Protein AF-Q6NC30-F1 (afdb_monomer_lite)

Organism: Rhodopseudomonas palustris (strain ATCC BAA-98 / CGA009) (NCBI:txid258594)

Structure (mmCIF, N/CA/C/O backbone):
data_AF-Q6NC30-F1
#
_entry.id   AF-Q6NC30-F1
#
loop_
_atom_site.group_PDB
_atom_site.id
_atom_site.type_symbol
_atom_site.label_atom_id
_atom_site.label_alt_id
_atom_site.label_comp_id
_atom_site.label_asym_id
_atom_site.label_entity_id
_atom_site.label_seq_id
_atom_site.pdbx_PDB_ins_code
_atom_site.Cartn_x
_atom_site.Cartn_y
_atom_site.Cartn_z
_atom_site.occupancy
_atom_site.B_iso_or_equiv
_atom_site.auth_seq_id
_atom_site.auth_comp_id
_atom_site.auth_asym_id
_atom_site.auth_atom_id
_atom_site.pdbx_PDB_model_num
ATOM 1 N N . MET A 1 1 ? 21.659 33.887 -9.016 1.00 49.38 1 MET A N 1
ATOM 2 C CA . MET A 1 1 ? 20.310 34.157 -9.554 1.00 49.38 1 MET A CA 1
ATOM 3 C C . MET A 1 1 ? 20.113 33.184 -10.702 1.00 49.38 1 MET A C 1
ATOM 5 O O . MET A 1 1 ? 20.449 33.504 -11.831 1.00 49.38 1 MET A O 1
ATOM 9 N N . THR A 1 2 ? 19.742 31.944 -10.380 1.00 47.31 2 THR A N 1
ATOM 10 C CA . THR A 1 2 ? 19.694 30.848 -11.358 1.00 47.31 2 THR A CA 1
ATOM 11 C C . THR A 1 2 ? 18.244 30.445 -11.554 1.00 47.31 2 THR A C 1
ATOM 13 O O . THR A 1 2 ? 17.513 30.216 -10.594 1.00 47.31 2 THR A O 1
ATOM 16 N N . MET A 1 3 ? 17.856 30.484 -12.821 1.00 44.78 3 MET A N 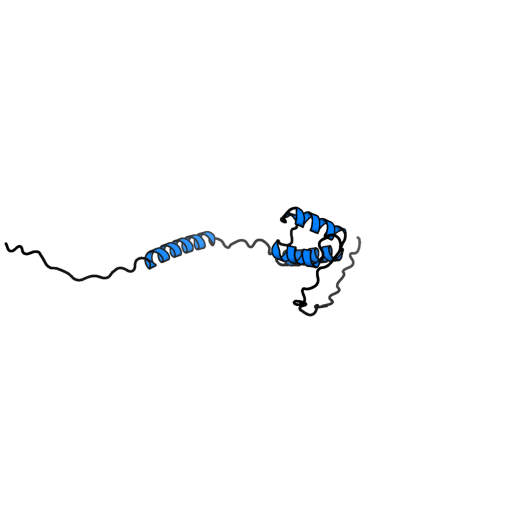1
ATOM 17 C CA . MET A 1 3 ? 16.515 30.396 -13.375 1.00 44.78 3 MET A CA 1
ATOM 18 C C . MET A 1 3 ? 15.999 28.953 -13.293 1.00 44.78 3 MET A C 1
ATOM 20 O O . MET A 1 3 ? 16.692 28.022 -13.696 1.00 44.78 3 MET A O 1
ATOM 24 N N . ILE A 1 4 ? 14.791 28.780 -12.761 1.00 47.62 4 ILE A N 1
ATOM 25 C CA . ILE A 1 4 ? 14.065 27.506 -12.694 1.00 47.62 4 ILE A CA 1
ATOM 26 C C . ILE A 1 4 ? 13.260 27.360 -13.992 1.00 47.62 4 ILE A C 1
ATOM 28 O O . ILE A 1 4 ? 12.481 28.268 -14.293 1.00 47.62 4 ILE A O 1
ATOM 32 N N . PRO A 1 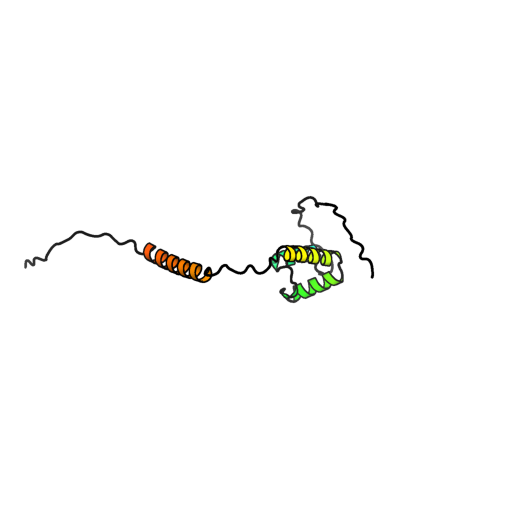5 ? 13.366 26.258 -14.754 1.00 55.66 5 PRO A N 1
ATOM 33 C CA . PRO A 1 5 ? 12.376 25.967 -15.775 1.00 55.66 5 PRO A CA 1
ATOM 34 C C . PRO A 1 5 ? 11.131 25.338 -15.135 1.00 55.66 5 PRO A C 1
ATOM 36 O O . PRO A 1 5 ? 11.177 24.269 -14.527 1.00 55.66 5 PRO A O 1
ATOM 39 N N . VAL A 1 6 ? 10.011 26.041 -15.286 1.00 49.97 6 VAL A N 1
ATOM 40 C CA . VAL A 1 6 ? 8.652 25.556 -15.034 1.00 49.97 6 VAL A CA 1
ATOM 41 C C . VAL A 1 6 ? 8.303 24.557 -16.135 1.00 49.97 6 VAL A C 1
ATOM 43 O O . VAL A 1 6 ? 8.233 24.937 -17.301 1.00 49.97 6 VAL A O 1
ATOM 46 N N . ILE A 1 7 ? 8.060 23.295 -15.777 1.00 45.94 7 ILE A N 1
ATOM 47 C CA . ILE A 1 7 ? 7.438 22.326 -16.683 1.00 45.94 7 ILE A CA 1
ATOM 48 C C . ILE A 1 7 ? 5.966 22.216 -16.288 1.00 45.94 7 ILE A C 1
ATOM 50 O O . ILE A 1 7 ? 5.598 21.510 -15.354 1.00 45.94 7 ILE A O 1
ATOM 54 N N . VAL A 1 8 ? 5.133 22.964 -17.012 1.00 45.78 8 VAL A N 1
ATOM 55 C CA . VAL A 1 8 ? 3.710 22.678 -17.201 1.00 45.78 8 VAL A CA 1
ATOM 56 C C . VAL A 1 8 ? 3.609 21.808 -18.451 1.00 45.78 8 VAL A C 1
ATOM 58 O O . VAL A 1 8 ? 3.958 22.241 -19.546 1.00 45.78 8 VAL A O 1
ATOM 61 N N . SER A 1 9 ? 3.140 20.576 -18.297 1.00 46.44 9 SER A N 1
ATOM 62 C CA . SER A 1 9 ? 2.549 19.794 -19.385 1.00 46.44 9 SER A CA 1
ATOM 63 C C . SER A 1 9 ? 1.472 18.907 -18.789 1.00 46.44 9 SER A C 1
ATOM 65 O O . SER A 1 9 ? 1.687 17.783 -18.352 1.00 46.44 9 SER A O 1
ATOM 67 N N . THR A 1 10 ? 0.297 19.515 -18.710 1.00 54.19 10 THR A N 1
ATOM 68 C CA . THR A 1 10 ? -0.991 18.846 -18.686 1.00 54.19 10 THR A CA 1
ATOM 69 C C . THR A 1 10 ? -1.178 18.113 -20.009 1.00 54.19 10 THR A C 1
ATOM 71 O O . THR A 1 10 ? -1.521 18.749 -20.999 1.00 54.19 10 THR A O 1
ATOM 74 N N . GLU A 1 11 ? -1.026 16.795 -20.024 1.00 47.47 11 GLU A N 1
ATOM 75 C CA . GLU A 1 11 ? -1.744 15.965 -20.989 1.00 47.47 11 GLU A CA 1
ATOM 76 C C . GLU A 1 11 ? -2.421 14.818 -20.245 1.00 47.47 11 GLU A C 1
ATOM 78 O O . GLU A 1 11 ? -1.803 13.893 -19.721 1.00 47.47 11 GLU A O 1
ATOM 83 N N . ASN A 1 12 ? -3.742 14.966 -20.152 1.00 52.31 12 ASN A N 1
ATOM 84 C CA . ASN A 1 12 ? -4.694 13.957 -19.729 1.00 52.31 12 ASN A CA 1
ATOM 85 C C . ASN A 1 12 ? -4.642 12.782 -20.713 1.00 52.31 12 ASN A C 1
ATOM 87 O O . ASN A 1 12 ? -5.394 12.738 -21.682 1.00 52.31 12 ASN A O 1
ATOM 91 N N . GLY A 1 13 ? -3.769 11.819 -20.445 1.00 38.81 13 GLY A N 1
ATOM 92 C CA . GLY A 1 13 ? -3.866 10.468 -20.980 1.00 38.81 13 GLY A CA 1
ATOM 93 C C . GLY A 1 13 ? -4.513 9.573 -19.936 1.00 38.81 13 GLY A C 1
ATOM 94 O O . GLY A 1 13 ? -3.818 8.842 -19.243 1.00 38.81 13 GLY A O 1
ATOM 95 N N . PHE A 1 14 ? -5.832 9.678 -19.776 1.00 40.25 14 PHE A N 1
ATOM 96 C CA . PHE A 1 14 ? -6.620 8.742 -18.976 1.00 40.25 14 PHE A CA 1
ATOM 97 C C . PHE A 1 14 ? -6.487 7.343 -19.611 1.00 40.25 14 PHE A C 1
ATOM 99 O O . PHE A 1 14 ? -6.956 7.166 -20.740 1.00 40.25 14 PHE A O 1
ATOM 106 N N . PRO A 1 15 ? -5.835 6.353 -18.969 1.00 56.19 15 PRO A N 1
ATOM 107 C CA . PRO A 1 15 ? -5.804 5.004 -19.513 1.00 56.19 15 PRO A CA 1
ATOM 108 C C . PRO A 1 15 ? -7.225 4.418 -19.459 1.00 56.19 15 PRO A C 1
ATOM 110 O O . PRO A 1 15 ? -7.918 4.580 -18.447 1.00 56.19 15 PRO A O 1
ATOM 113 N N . PRO A 1 16 ? -7.706 3.756 -20.527 1.00 41.78 16 PRO A N 1
ATOM 114 C CA . PRO A 1 16 ? -9.002 3.109 -20.490 1.00 41.78 16 PRO A CA 1
ATOM 115 C C . PRO A 1 16 ? -8.999 2.003 -19.435 1.00 41.78 16 PRO A C 1
ATOM 117 O O . PRO A 1 16 ? -8.049 1.240 -19.272 1.00 41.78 16 PRO A O 1
ATOM 120 N N . ALA A 1 17 ? -10.107 1.969 -18.710 1.00 44.00 17 ALA A N 1
ATOM 121 C CA . ALA A 1 17 ? -10.411 1.034 -17.656 1.00 44.00 17 ALA A CA 1
ATOM 122 C C . ALA A 1 17 ? -10.122 -0.433 -18.032 1.00 44.00 17 ALA A C 1
ATOM 124 O O . ALA A 1 17 ? -10.526 -0.903 -19.091 1.00 44.00 17 ALA A O 1
ATOM 125 N N . ARG A 1 18 ? -9.594 -1.157 -17.035 1.00 49.28 18 ARG A N 1
ATOM 126 C CA . ARG A 1 18 ? -9.880 -2.569 -16.736 1.00 49.28 18 ARG A CA 1
ATOM 127 C C . ARG A 1 18 ? -9.379 -3.606 -17.741 1.00 49.28 18 ARG A C 1
ATOM 129 O O . ARG A 1 18 ? -10.131 -4.076 -18.583 1.00 49.28 18 ARG A O 1
ATOM 136 N N . ASN A 1 19 ? -8.198 -4.140 -17.441 1.00 43.09 19 ASN A N 1
ATOM 137 C CA . ASN A 1 19 ? -7.940 -5.568 -17.613 1.00 43.09 19 ASN A CA 1
ATOM 138 C C . ASN A 1 19 ? -8.024 -6.274 -16.246 1.00 43.09 19 ASN A C 1
ATOM 140 O O . ASN A 1 19 ? -7.060 -6.831 -15.737 1.00 43.09 19 ASN A O 1
ATOM 144 N N . CYS A 1 20 ? -9.218 -6.263 -15.644 1.00 45.66 20 CYS A N 1
ATOM 145 C CA . CYS A 1 20 ? -9.640 -7.459 -14.920 1.00 45.66 20 CYS A CA 1
ATOM 146 C C . CYS A 1 20 ? -9.972 -8.483 -16.004 1.00 45.66 20 CYS A C 1
ATOM 148 O O . CYS A 1 20 ? -10.735 -8.129 -16.898 1.00 45.66 20 CYS A O 1
ATOM 150 N N . PHE A 1 21 ? -9.481 -9.719 -15.876 1.00 54.69 21 PHE A N 1
ATOM 151 C CA . PHE A 1 21 ? -9.886 -10.904 -16.655 1.00 54.69 21 PHE A CA 1
ATOM 152 C C . PHE A 1 21 ? -8.912 -11.381 -17.758 1.00 54.69 21 PHE A C 1
ATOM 154 O O . PHE A 1 21 ? -9.218 -11.331 -18.941 1.00 54.69 21 PHE A O 1
ATOM 161 N N . MET A 1 22 ? -7.764 -11.942 -17.359 1.00 43.72 22 MET A N 1
ATOM 162 C CA . MET A 1 22 ? -7.400 -13.333 -17.694 1.00 43.72 22 MET A CA 1
ATOM 163 C C . MET A 1 22 ? -6.159 -13.759 -16.904 1.00 43.72 22 MET A C 1
ATOM 165 O O . MET A 1 22 ? -5.053 -13.272 -17.111 1.00 43.72 22 MET A O 1
ATOM 169 N N . ARG A 1 23 ? -6.391 -14.685 -15.977 1.00 59.72 23 ARG A N 1
ATOM 170 C CA . ARG A 1 23 ? -5.410 -15.386 -15.159 1.00 59.72 23 ARG A CA 1
ATOM 171 C C . ARG A 1 23 ? -5.309 -16.805 -15.709 1.00 59.72 23 ARG A C 1
ATOM 173 O O . ARG A 1 23 ? -6.209 -17.580 -15.444 1.00 59.72 23 ARG A O 1
ATOM 180 N N . GLU A 1 24 ? -4.263 -17.087 -16.481 1.00 51.50 24 GLU A N 1
ATOM 181 C CA . GLU A 1 24 ? -3.693 -18.406 -16.844 1.00 51.50 24 GLU A CA 1
ATOM 182 C C . GLU A 1 24 ? -2.657 -18.109 -17.940 1.00 51.50 24 GLU A C 1
ATOM 184 O O . GLU A 1 24 ? -2.985 -17.467 -18.928 1.00 51.50 24 GLU A O 1
ATOM 189 N N . VAL A 1 25 ? -1.361 -18.381 -17.796 1.00 44.97 25 VAL A N 1
ATOM 190 C CA . VAL A 1 25 ? -0.725 -19.688 -17.615 1.00 44.97 25 VAL A CA 1
ATOM 191 C C . VAL A 1 25 ? 0.607 -19.477 -16.879 1.00 44.97 25 VAL A C 1
ATOM 193 O O . VAL A 1 25 ? 1.470 -18.737 -17.344 1.00 44.97 25 VAL A O 1
ATOM 196 N N . VAL A 1 26 ? 0.781 -20.132 -15.731 1.00 61.66 26 VAL A N 1
ATOM 197 C CA . VAL A 1 26 ? 2.078 -20.252 -15.045 1.00 61.66 26 VAL A CA 1
ATOM 198 C C . VAL A 1 26 ? 2.874 -21.377 -15.702 1.00 61.66 26 VAL A C 1
ATOM 200 O O . VAL A 1 26 ? 2.389 -22.506 -15.701 1.00 61.66 26 VAL A O 1
ATOM 203 N N . ALA A 1 27 ? 4.075 -21.081 -16.217 1.00 48.72 27 ALA A N 1
ATOM 204 C CA . ALA A 1 27 ? 5.194 -22.017 -16.469 1.00 48.72 27 ALA A CA 1
ATOM 205 C C . ALA A 1 27 ? 6.271 -21.305 -17.323 1.00 48.72 27 ALA A C 1
ATOM 207 O O . ALA A 1 27 ? 5.909 -20.732 -18.340 1.00 48.72 27 ALA A O 1
ATOM 208 N N . LEU A 1 28 ? 7.590 -21.289 -17.092 1.00 45.81 28 LEU A N 1
ATOM 209 C CA . LEU A 1 28 ? 8.552 -21.995 -16.235 1.00 45.81 28 LEU A CA 1
ATOM 210 C C . LEU A 1 28 ? 9.858 -21.163 -16.261 1.00 45.81 28 LEU A C 1
ATOM 212 O O . LEU A 1 28 ? 10.294 -20.785 -17.347 1.00 45.81 28 LEU A O 1
ATOM 216 N N . GLY A 1 29 ? 10.519 -20.947 -15.119 1.00 39.75 29 GLY A N 1
ATOM 217 C CA . GLY A 1 29 ? 11.896 -20.427 -15.072 1.00 39.75 29 GLY A CA 1
ATOM 218 C C . GLY A 1 29 ? 12.173 -19.563 -13.841 1.00 39.75 29 GLY A C 1
ATOM 219 O O . GLY A 1 29 ? 11.716 -18.434 -13.809 1.00 39.75 29 GLY A O 1
ATOM 220 N N . GLU A 1 30 ? 12.885 -20.128 -12.853 1.00 47.91 30 GLU A N 1
ATOM 221 C CA . GLU A 1 30 ? 13.485 -19.493 -11.656 1.00 47.91 30 GLU A CA 1
ATOM 222 C C . GLU A 1 30 ? 12.679 -18.374 -10.975 1.00 47.91 30 GLU A C 1
ATOM 224 O O . GLU A 1 30 ? 12.647 -17.244 -11.442 1.00 47.91 30 GLU A O 1
ATOM 229 N N . HIS A 1 31 ? 12.076 -18.687 -9.820 1.00 54.28 31 HIS A N 1
ATOM 230 C CA . HIS A 1 31 ? 11.149 -17.839 -9.054 1.00 54.28 31 HIS A CA 1
ATOM 231 C C . HIS A 1 31 ? 11.724 -16.467 -8.634 1.00 54.28 31 HIS A C 1
ATOM 233 O O . HIS A 1 31 ? 12.059 -16.227 -7.470 1.00 54.28 31 HIS A O 1
ATOM 239 N N . SER A 1 32 ? 11.824 -15.540 -9.579 1.00 67.25 32 SER A N 1
ATOM 240 C CA . SER A 1 32 ? 11.878 -14.112 -9.317 1.00 67.25 32 SER A CA 1
ATOM 241 C C . SER A 1 32 ? 10.463 -13.576 -9.433 1.00 67.25 32 SER A C 1
ATOM 243 O O . SER A 1 32 ? 9.816 -13.759 -10.459 1.00 67.25 32 SER A O 1
ATOM 245 N N . MET A 1 33 ? 9.989 -12.976 -8.342 1.00 82.44 33 MET A N 1
ATOM 246 C CA . MET A 1 33 ? 8.713 -12.269 -8.276 1.00 82.44 33 MET A CA 1
ATOM 247 C C . MET A 1 33 ? 8.570 -11.344 -9.483 1.00 82.44 33 MET A C 1
ATOM 249 O O . MET A 1 33 ? 9.508 -10.618 -9.812 1.00 82.44 33 MET A O 1
ATOM 253 N N . ASP A 1 34 ? 7.409 -11.356 -10.127 1.00 88.12 34 ASP A N 1
ATOM 254 C CA . ASP A 1 34 ? 7.109 -10.456 -11.238 1.00 88.12 34 ASP A CA 1
ATOM 255 C C . ASP A 1 34 ? 6.361 -9.189 -10.776 1.00 88.12 34 ASP A C 1
ATOM 257 O O . ASP A 1 34 ? 6.002 -9.027 -9.609 1.00 88.12 34 ASP A O 1
ATOM 261 N N . VAL A 1 35 ? 6.158 -8.239 -11.695 1.00 90.00 35 VAL A N 1
ATOM 262 C CA . VAL A 1 35 ? 5.529 -6.942 -11.382 1.00 90.00 35 VAL A CA 1
ATOM 263 C C . VAL A 1 35 ? 4.055 -7.089 -10.979 1.00 90.00 35 VAL A C 1
ATOM 265 O O . VAL A 1 35 ? 3.597 -6.325 -10.133 1.00 90.00 35 VAL A O 1
ATOM 268 N N . ALA A 1 36 ? 3.321 -8.054 -11.538 1.00 91.00 36 ALA A N 1
ATOM 269 C CA . ALA A 1 36 ? 1.923 -8.293 -11.181 1.00 91.00 36 ALA A CA 1
ATOM 270 C C . ALA A 1 36 ? 1.811 -8.994 -9.820 1.00 91.00 36 ALA A C 1
ATOM 272 O O . ALA A 1 36 ? 0.917 -8.693 -9.031 1.00 91.00 36 ALA A O 1
ATOM 273 N N . GLU A 1 37 ? 2.746 -9.889 -9.502 1.00 91.81 37 GLU A N 1
ATOM 274 C CA . GLU A 1 37 ? 2.838 -10.479 -8.165 1.00 91.81 37 GLU A CA 1
ATOM 275 C C . GLU A 1 37 ? 3.201 -9.426 -7.105 1.00 91.81 37 GLU A C 1
ATOM 277 O O . GLU A 1 37 ? 2.629 -9.420 -6.013 1.00 91.81 37 GLU A O 1
ATOM 282 N N . LEU A 1 38 ? 4.085 -8.478 -7.436 1.00 92.75 38 LEU A N 1
ATOM 283 C CA . LEU A 1 38 ? 4.356 -7.321 -6.583 1.00 92.75 38 LEU A CA 1
ATOM 284 C C . LEU A 1 38 ? 3.090 -6.483 -6.339 1.00 92.75 38 LEU A C 1
ATOM 286 O O . LEU A 1 38 ? 2.857 -6.072 -5.205 1.00 92.75 38 LEU A O 1
ATOM 290 N N . GLU A 1 39 ? 2.279 -6.239 -7.370 1.00 93.38 39 GLU A N 1
ATOM 291 C CA . GLU A 1 39 ? 1.005 -5.515 -7.254 1.00 93.38 39 GLU A CA 1
ATOM 292 C C . GLU A 1 39 ? 0.033 -6.221 -6.296 1.00 93.38 39 GLU A C 1
ATOM 294 O O . GLU A 1 39 ? -0.442 -5.598 -5.349 1.00 93.38 39 GLU A O 1
ATOM 299 N N . ASP A 1 40 ? -0.168 -7.536 -6.443 1.00 93.50 40 ASP A N 1
ATOM 300 C CA . ASP A 1 40 ? -1.026 -8.318 -5.534 1.00 93.50 40 ASP A CA 1
ATOM 301 C C . ASP A 1 40 ? -0.519 -8.276 -4.081 1.00 93.50 40 ASP A C 1
ATOM 303 O O . ASP A 1 40 ? -1.310 -8.225 -3.134 1.00 93.50 40 ASP A O 1
ATOM 307 N N . LEU A 1 41 ? 0.801 -8.255 -3.874 1.00 93.12 41 LEU A N 1
ATOM 308 C CA . LEU A 1 41 ? 1.364 -8.079 -2.537 1.00 93.12 41 LEU A CA 1
ATOM 309 C C . LEU A 1 41 ? 1.139 -6.680 -1.975 1.00 93.12 41 LEU A C 1
ATOM 311 O O . LEU A 1 41 ? 0.815 -6.570 -0.792 1.00 93.12 41 LEU A O 1
ATOM 315 N N . ILE A 1 42 ? 1.275 -5.635 -2.792 1.00 92.88 42 ILE A N 1
ATOM 316 C CA . ILE A 1 42 ? 0.978 -4.258 -2.382 1.00 92.88 42 ILE A CA 1
ATOM 317 C C . ILE A 1 42 ? -0.497 -4.132 -1.994 1.00 92.88 42 ILE A C 1
ATOM 319 O O . ILE A 1 42 ? -0.799 -3.574 -0.940 1.00 92.88 42 ILE A O 1
ATOM 323 N N . ASP A 1 43 ? -1.407 -4.710 -2.772 1.00 90.25 43 ASP A N 1
ATOM 324 C CA . ASP A 1 43 ? -2.842 -4.659 -2.489 1.00 90.25 43 ASP A CA 1
ATOM 325 C C . ASP A 1 43 ? -3.216 -5.388 -1.189 1.00 90.25 43 ASP A C 1
ATOM 327 O O . ASP A 1 43 ? -4.124 -4.968 -0.468 1.00 90.25 43 ASP A O 1
ATOM 331 N N . ARG A 1 44 ? -2.513 -6.479 -0.854 1.00 92.25 44 ARG A N 1
ATOM 332 C CA . ARG A 1 44 ? -2.803 -7.295 0.341 1.00 92.25 44 ARG A CA 1
ATOM 333 C C . ARG A 1 44 ? -2.086 -6.838 1.605 1.00 92.25 44 ARG A C 1
ATOM 335 O O . ARG A 1 44 ? -2.646 -6.959 2.693 1.00 92.25 44 ARG A O 1
ATOM 342 N N . LEU A 1 45 ? -0.832 -6.406 1.488 1.00 90.88 45 LEU A N 1
ATOM 343 C CA . LEU A 1 45 ? 0.054 -6.098 2.619 1.00 90.88 45 LEU A CA 1
ATOM 344 C C . LEU A 1 45 ? 0.320 -4.594 2.777 1.00 90.88 45 LEU A C 1
ATOM 346 O O . LEU A 1 45 ? 0.852 -4.171 3.805 1.00 90.88 45 LEU A O 1
ATOM 350 N N . GLY A 1 46 ? -0.069 -3.786 1.793 1.00 91.06 46 GLY A N 1
ATOM 351 C CA . GLY A 1 46 ? 0.173 -2.349 1.743 1.00 91.06 46 GLY A CA 1
ATOM 352 C C . GLY A 1 46 ? 1.491 -1.978 1.062 1.00 91.06 46 GLY A C 1
ATOM 353 O O . GLY A 1 46 ? 2.335 -2.822 0.771 1.00 91.06 46 GLY A O 1
ATOM 354 N N . GLU A 1 47 ? 1.690 -0.678 0.841 1.00 89.25 47 GLU A N 1
ATOM 355 C CA . GLU A 1 47 ? 2.774 -0.144 0.002 1.00 89.25 47 GLU A CA 1
ATOM 356 C C . GLU A 1 47 ? 4.173 -0.077 0.645 1.00 89.25 47 GLU A C 1
ATOM 358 O O . GLU A 1 47 ? 5.108 0.447 0.032 1.00 89.25 47 GLU A O 1
ATOM 363 N N . ASP A 1 48 ? 4.327 -0.571 1.876 1.00 90.12 48 ASP A N 1
ATOM 364 C CA . ASP A 1 48 ? 5.581 -0.551 2.639 1.00 90.12 48 ASP A CA 1
ATOM 365 C C . ASP A 1 48 ? 6.172 -1.968 2.775 1.00 90.12 48 ASP A C 1
ATOM 367 O O . ASP A 1 48 ? 5.772 -2.710 3.681 1.00 90.12 48 ASP A O 1
ATOM 371 N N . PRO A 1 49 ? 7.162 -2.341 1.932 1.00 88.62 49 PRO A N 1
ATOM 372 C CA . PRO A 1 49 ? 7.813 -3.650 1.990 1.00 88.62 49 PRO A CA 1
ATOM 373 C C . PRO A 1 49 ? 8.486 -3.956 3.330 1.00 88.62 49 PRO A C 1
ATOM 375 O O . PRO A 1 49 ? 8.664 -5.121 3.668 1.00 88.62 49 PRO A O 1
ATOM 378 N N . SER A 1 50 ? 8.825 -2.939 4.130 1.00 88.75 50 SER A N 1
ATOM 379 C CA . SER A 1 50 ? 9.453 -3.116 5.450 1.00 88.75 50 SER A CA 1
ATOM 380 C C . SER A 1 50 ? 8.533 -3.822 6.449 1.00 88.75 50 SER A C 1
ATOM 382 O O . SER A 1 50 ? 9.001 -4.348 7.455 1.00 88.75 50 SER A O 1
ATOM 384 N N . ARG A 1 51 ? 7.219 -3.815 6.190 1.00 88.38 51 ARG A N 1
ATOM 385 C CA . ARG A 1 51 ? 6.196 -4.483 7.009 1.00 88.38 51 ARG A CA 1
ATOM 386 C C . ARG A 1 51 ? 5.861 -5.884 6.512 1.00 88.38 51 ARG A C 1
ATOM 388 O O . ARG A 1 51 ? 5.041 -6.566 7.124 1.00 88.38 51 ARG A O 1
ATOM 395 N N . TRP A 1 52 ? 6.425 -6.289 5.379 1.00 91.75 52 TRP A N 1
ATOM 396 C CA . TRP A 1 52 ? 6.129 -7.575 4.773 1.00 91.75 52 TRP A CA 1
ATOM 397 C C . TRP A 1 52 ? 6.952 -8.686 5.438 1.00 91.75 52 TRP A C 1
ATOM 399 O O . TRP A 1 52 ? 8.021 -8.418 5.989 1.00 91.75 52 TRP A O 1
ATOM 409 N N . PRO A 1 53 ? 6.489 -9.947 5.363 1.00 92.50 53 PRO A N 1
ATOM 410 C CA . PRO A 1 53 ? 7.301 -11.104 5.733 1.00 92.50 53 PRO A CA 1
ATOM 411 C C . PRO A 1 53 ? 8.638 -11.122 4.979 1.00 92.50 53 PRO A C 1
ATOM 413 O O . PRO A 1 53 ? 8.674 -10.777 3.794 1.00 92.50 53 PRO A O 1
ATOM 416 N N . ASP A 1 54 ? 9.713 -11.559 5.642 1.00 90.31 54 ASP A N 1
ATOM 417 C CA . ASP A 1 54 ? 11.092 -11.450 5.142 1.00 90.31 54 ASP A CA 1
ATOM 418 C C . ASP A 1 54 ? 11.296 -12.036 3.740 1.00 90.31 54 ASP A C 1
ATOM 420 O O . ASP A 1 54 ? 11.887 -11.373 2.888 1.00 90.31 54 ASP A O 1
ATOM 424 N N . ASP A 1 55 ? 10.744 -13.220 3.457 1.00 87.62 55 ASP A N 1
ATOM 425 C CA . ASP A 1 55 ? 10.855 -13.857 2.137 1.00 87.62 55 ASP A CA 1
ATOM 426 C C . ASP A 1 55 ? 10.294 -12.971 1.014 1.00 87.62 55 ASP A C 1
ATOM 428 O O . ASP A 1 55 ? 10.891 -12.823 -0.054 1.00 87.62 55 ASP A O 1
ATOM 432 N N . ARG A 1 56 ? 9.145 -12.334 1.267 1.00 89.25 56 ARG A N 1
ATOM 433 C CA . ARG A 1 56 ? 8.457 -11.481 0.287 1.00 89.25 56 ARG A CA 1
ATOM 434 C C . ARG A 1 56 ? 9.137 -10.130 0.150 1.00 89.25 56 ARG A C 1
ATOM 436 O O . ARG A 1 56 ? 9.229 -9.606 -0.956 1.00 89.25 56 ARG A O 1
ATOM 443 N N . ARG A 1 57 ? 9.628 -9.585 1.262 1.00 92.62 57 ARG A N 1
ATOM 444 C CA . ARG A 1 57 ? 10.396 -8.341 1.288 1.00 92.62 57 ARG A CA 1
ATOM 445 C C . ARG A 1 57 ? 11.663 -8.466 0.443 1.00 92.62 57 ARG A C 1
ATOM 447 O O . ARG A 1 57 ? 11.875 -7.642 -0.439 1.00 92.62 57 ARG A O 1
ATOM 454 N N . LEU A 1 58 ? 12.446 -9.528 0.642 1.00 92.25 58 LEU A N 1
ATOM 455 C CA . LEU A 1 58 ? 13.676 -9.776 -0.120 1.00 92.25 58 LEU A CA 1
ATOM 456 C C . LEU A 1 58 ? 13.403 -9.966 -1.619 1.00 92.25 58 LEU A C 1
ATOM 458 O O . LEU A 1 58 ? 14.129 -9.424 -2.454 1.00 92.25 58 LEU A O 1
ATOM 462 N N . ALA A 1 59 ? 12.342 -10.695 -1.973 1.00 90.12 59 ALA A N 1
ATOM 463 C CA . ALA A 1 59 ? 11.945 -10.878 -3.368 1.00 90.12 59 ALA A CA 1
ATOM 464 C C . ALA A 1 59 ? 11.529 -9.552 -4.036 1.00 90.12 59 ALA A C 1
ATOM 466 O O . ALA A 1 59 ? 11.965 -9.258 -5.150 1.00 90.12 59 ALA A O 1
ATOM 467 N N . ALA A 1 60 ? 10.751 -8.723 -3.334 1.00 90.50 60 ALA A N 1
ATOM 468 C CA . ALA A 1 60 ? 10.338 -7.408 -3.815 1.00 90.50 60 ALA A CA 1
ATOM 469 C C . ALA A 1 60 ? 11.521 -6.438 -3.948 1.00 90.50 60 ALA A C 1
ATOM 471 O O . ALA A 1 60 ? 11.624 -5.727 -4.944 1.00 90.50 60 ALA A O 1
ATOM 472 N N . GLU A 1 61 ? 12.444 -6.425 -2.983 1.00 92.81 61 GLU A N 1
ATOM 473 C CA . GLU A 1 61 ? 13.663 -5.610 -3.036 1.00 92.81 61 GLU A CA 1
ATOM 474 C C . GLU A 1 61 ? 14.520 -5.961 -4.259 1.00 92.81 61 GLU A C 1
ATOM 476 O O . GLU A 1 61 ? 14.972 -5.055 -4.965 1.00 92.81 61 GLU A O 1
ATOM 481 N N . ARG A 1 62 ? 14.686 -7.256 -4.561 1.00 91.94 62 ARG A N 1
ATOM 482 C CA . ARG A 1 62 ? 15.404 -7.712 -5.760 1.00 91.94 62 ARG A CA 1
ATOM 483 C C . ARG A 1 62 ? 14.716 -7.239 -7.042 1.00 91.94 62 ARG A C 1
ATOM 485 O O . ARG A 1 62 ? 15.356 -6.622 -7.892 1.00 91.94 62 ARG A O 1
ATOM 492 N N . LEU A 1 63 ? 13.399 -7.425 -7.141 1.00 90.88 63 LEU A N 1
ATOM 493 C CA . LEU A 1 63 ? 12.624 -6.966 -8.295 1.00 90.88 63 LEU A CA 1
ATOM 494 C C . LEU A 1 63 ? 12.705 -5.441 -8.481 1.00 90.88 63 LEU A C 1
ATOM 496 O O . LEU A 1 63 ? 12.815 -4.959 -9.607 1.00 90.88 63 LEU A O 1
ATOM 500 N N . LEU A 1 64 ? 12.675 -4.663 -7.398 1.00 91.19 64 LEU A N 1
ATOM 501 C CA . LEU A 1 64 ? 12.770 -3.202 -7.455 1.00 91.19 64 LEU A CA 1
ATOM 502 C C . LEU A 1 64 ? 14.146 -2.717 -7.937 1.00 91.19 64 LEU A C 1
ATOM 504 O O . LEU A 1 64 ? 14.230 -1.658 -8.565 1.00 91.19 64 LEU A O 1
ATOM 508 N N . GLN A 1 65 ? 15.217 -3.469 -7.676 1.00 92.81 65 GLN A N 1
ATOM 509 C CA . GLN A 1 65 ? 16.551 -3.160 -8.202 1.00 92.81 65 GLN A CA 1
ATOM 510 C C . GLN A 1 65 ? 16.635 -3.420 -9.711 1.00 92.81 65 GLN A C 1
ATOM 512 O O . GLN A 1 65 ? 17.194 -2.607 -10.448 1.00 92.81 65 GLN A O 1
ATOM 517 N N . GLU A 1 66 ? 16.035 -4.514 -10.175 1.00 89.00 66 GLU A N 1
ATOM 518 C CA . GLU A 1 66 ? 16.141 -4.982 -11.560 1.00 89.00 66 GLU A CA 1
ATOM 519 C C . GLU A 1 66 ? 15.125 -4.306 -12.499 1.00 89.00 66 GLU A C 1
ATOM 521 O O . GLU A 1 66 ? 15.436 -3.998 -13.650 1.00 89.00 66 GLU A O 1
ATOM 526 N N . SER A 1 67 ? 13.916 -4.011 -12.013 1.00 89.69 67 SER A N 1
ATOM 527 C CA . SER A 1 67 ? 12.792 -3.559 -12.836 1.00 89.69 67 SER A CA 1
ATOM 528 C C . SER A 1 67 ? 12.441 -2.089 -12.610 1.00 89.69 67 SER A C 1
ATOM 530 O O . SER A 1 67 ? 12.052 -1.651 -11.524 1.00 89.69 67 SER A O 1
ATOM 532 N N . ALA A 1 68 ? 12.519 -1.297 -13.683 1.00 90.50 68 ALA A N 1
ATOM 533 C CA . ALA A 1 68 ? 12.014 0.077 -13.685 1.00 90.50 68 ALA A CA 1
ATOM 534 C C . ALA A 1 68 ? 10.480 0.132 -13.566 1.00 90.50 68 ALA A C 1
ATOM 536 O O . ALA A 1 68 ? 9.952 1.044 -12.931 1.00 90.50 68 ALA A O 1
ATOM 537 N N . ALA A 1 69 ? 9.773 -0.860 -14.120 1.00 86.38 69 ALA A N 1
ATOM 538 C CA . ALA A 1 69 ? 8.315 -0.945 -14.043 1.00 86.38 69 ALA A CA 1
ATOM 539 C C . ALA A 1 69 ? 7.836 -1.167 -12.599 1.00 86.38 69 ALA A C 1
ATOM 541 O O . ALA A 1 69 ? 6.926 -0.479 -12.144 1.00 86.38 69 ALA A O 1
ATOM 542 N N . ALA A 1 70 ? 8.513 -2.040 -11.844 1.00 90.75 70 ALA A N 1
ATOM 543 C CA . ALA A 1 70 ? 8.228 -2.260 -10.425 1.00 90.75 70 ALA A CA 1
ATOM 544 C C . ALA A 1 70 ? 8.412 -0.980 -9.590 1.00 90.75 70 ALA A C 1
ATOM 546 O O . ALA A 1 70 ? 7.579 -0.641 -8.748 1.00 90.75 70 ALA A O 1
ATOM 547 N N . ARG A 1 71 ? 9.479 -0.215 -9.860 1.00 93.38 71 ARG A N 1
ATOM 548 C CA . ARG A 1 71 ? 9.716 1.079 -9.199 1.00 93.38 71 ARG A CA 1
ATOM 549 C C . ARG A 1 71 ? 8.644 2.111 -9.540 1.00 93.38 71 ARG A C 1
ATOM 551 O O . ARG A 1 71 ? 8.211 2.843 -8.653 1.00 93.38 71 ARG A O 1
ATOM 558 N N . ALA A 1 72 ? 8.208 2.162 -10.799 1.00 93.31 72 ALA A N 1
ATOM 559 C CA . ALA A 1 72 ? 7.135 3.053 -11.232 1.00 93.31 72 ALA A CA 1
ATOM 560 C C . ALA A 1 72 ? 5.796 2.699 -10.567 1.00 93.31 72 ALA A C 1
ATOM 562 O O . ALA A 1 72 ? 5.077 3.598 -10.133 1.00 93.31 72 ALA A O 1
ATOM 563 N N . LEU A 1 73 ? 5.479 1.409 -10.425 1.00 91.94 73 LEU A N 1
ATOM 564 C CA . LEU A 1 73 ? 4.301 0.944 -9.690 1.00 91.94 73 LEU A CA 1
ATOM 565 C C . LEU A 1 73 ? 4.331 1.435 -8.236 1.00 91.94 73 LEU A C 1
ATOM 567 O O . LEU A 1 73 ? 3.409 2.117 -7.793 1.00 91.94 73 LEU A O 1
ATOM 571 N N . LEU A 1 74 ? 5.425 1.176 -7.514 1.00 91.06 74 LEU A N 1
ATOM 572 C CA . LEU A 1 74 ? 5.545 1.574 -6.111 1.00 91.06 74 LEU A CA 1
ATOM 573 C C . LEU A 1 74 ? 5.477 3.101 -5.929 1.00 91.06 74 LEU A C 1
ATOM 575 O O . LEU A 1 74 ? 4.891 3.591 -4.964 1.00 91.06 74 LEU A O 1
ATOM 579 N N . ALA A 1 75 ? 6.045 3.865 -6.866 1.00 93.19 75 ALA A N 1
ATOM 580 C CA . ALA A 1 75 ? 5.959 5.322 -6.864 1.00 93.19 75 ALA A CA 1
ATOM 581 C C . ALA A 1 75 ? 4.515 5.822 -7.041 1.00 93.19 75 ALA A C 1
ATOM 583 O O . ALA A 1 75 ? 4.109 6.741 -6.331 1.00 93.19 75 ALA A O 1
ATOM 584 N N . GLN A 1 76 ? 3.731 5.205 -7.932 1.00 91.88 76 GLN A N 1
ATOM 585 C CA . GLN A 1 76 ? 2.319 5.550 -8.130 1.00 91.88 76 GLN A CA 1
ATOM 586 C C . GLN A 1 76 ? 1.498 5.297 -6.867 1.00 91.88 76 GLN A C 1
ATOM 588 O O . GLN A 1 76 ? 0.774 6.184 -6.417 1.00 91.88 76 GLN A O 1
ATOM 593 N N . VAL A 1 77 ? 1.658 4.125 -6.249 1.00 92.44 77 VAL A N 1
ATOM 594 C CA . VAL A 1 77 ? 0.923 3.780 -5.024 1.00 92.44 77 VAL A CA 1
ATOM 595 C C . VAL A 1 77 ? 1.273 4.748 -3.888 1.00 92.44 77 VAL A C 1
ATOM 597 O O . VAL A 1 77 ? 0.383 5.264 -3.209 1.00 92.44 77 VAL A O 1
ATOM 600 N N . ARG A 1 78 ? 2.560 5.086 -3.727 1.00 91.00 78 ARG A N 1
ATOM 601 C CA . ARG A 1 78 ? 3.002 6.096 -2.751 1.00 91.00 78 ARG A CA 1
ATOM 602 C C . ARG A 1 78 ? 2.424 7.478 -3.037 1.00 91.00 78 ARG A C 1
ATOM 604 O O . ARG A 1 78 ? 2.003 8.149 -2.102 1.00 91.00 78 ARG A O 1
ATOM 611 N N . ALA A 1 79 ? 2.372 7.893 -4.301 1.00 90.62 79 ALA A N 1
ATOM 612 C CA . ALA A 1 79 ? 1.800 9.180 -4.684 1.00 90.62 79 ALA A CA 1
ATOM 613 C C . ALA A 1 79 ? 0.308 9.267 -4.335 1.00 90.62 79 ALA A C 1
ATOM 615 O O . ALA A 1 79 ? -0.141 10.288 -3.817 1.00 90.62 79 ALA A O 1
ATOM 616 N N . VAL A 1 80 ? -0.449 8.187 -4.552 1.00 89.94 80 VAL A N 1
ATOM 617 C CA . VAL A 1 80 ? -1.861 8.112 -4.151 1.00 89.94 80 VAL A CA 1
ATOM 618 C C . VAL A 1 80 ? -1.999 8.213 -2.634 1.00 89.94 80 VAL A C 1
ATOM 620 O O . VAL A 1 80 ? -2.806 9.003 -2.147 1.00 89.94 80 VAL A O 1
ATOM 623 N N . ARG A 1 81 ? -1.197 7.462 -1.870 1.00 87.00 81 ARG A N 1
ATOM 624 C CA . ARG A 1 81 ? -1.232 7.542 -0.405 1.00 87.00 81 ARG A CA 1
ATOM 625 C C . ARG A 1 81 ? -0.882 8.936 0.103 1.00 87.00 81 ARG A C 1
ATOM 627 O O . ARG A 1 81 ? -1.549 9.418 1.012 1.00 87.00 81 ARG A O 1
ATOM 634 N N . GLU A 1 82 ? 0.131 9.574 -0.468 1.00 88.25 82 GLU A N 1
ATOM 635 C CA . GLU A 1 82 ? 0.519 10.931 -0.088 1.00 88.25 82 GLU A CA 1
ATOM 636 C C . GLU A 1 82 ? -0.605 11.925 -0.390 1.00 88.25 82 GLU A C 1
ATOM 638 O O . GLU A 1 82 ? -0.965 12.727 0.465 1.00 88.25 82 GLU A O 1
ATOM 643 N N . ALA A 1 83 ? -1.246 11.809 -1.558 1.00 88.12 83 ALA A N 1
ATOM 644 C CA . ALA A 1 83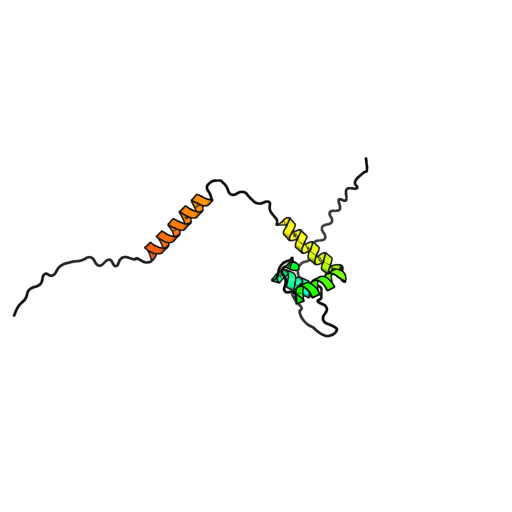 ? -2.395 12.639 -1.913 1.00 88.12 83 ALA A CA 1
ATOM 645 C C . ALA A 1 83 ? -3.581 12.466 -0.944 1.00 88.12 83 ALA A C 1
ATOM 647 O O . ALA A 1 83 ? -4.342 13.407 -0.722 1.00 88.12 83 ALA A O 1
ATOM 648 N N . LEU A 1 84 ? -3.735 11.276 -0.356 1.00 85.00 84 LEU A N 1
ATOM 649 C CA . LEU A 1 84 ? -4.746 10.981 0.663 1.00 85.00 84 LEU A CA 1
ATOM 650 C C . LEU A 1 84 ? -4.297 11.313 2.092 1.00 85.00 84 LEU A C 1
ATOM 652 O O . LEU A 1 84 ? -5.123 11.295 3.008 1.00 85.00 84 LEU A O 1
ATOM 656 N N . SER A 1 85 ? -3.015 11.605 2.305 1.00 86.25 85 SER A N 1
ATOM 657 C CA . SER A 1 85 ? -2.459 11.933 3.612 1.00 86.25 85 SER A CA 1
ATOM 658 C C . SER A 1 85 ? -2.892 13.346 4.006 1.00 86.25 85 SER A C 1
ATOM 660 O O . SER A 1 85 ? -2.195 14.337 3.796 1.00 86.25 85 SER A O 1
ATOM 662 N N . ALA A 1 86 ? -4.108 13.462 4.541 1.00 74.88 86 ALA A N 1
ATOM 663 C CA . ALA A 1 86 ? -4.611 14.729 5.046 1.00 74.88 86 ALA A CA 1
ATOM 664 C C . ALA A 1 86 ? -3.815 15.160 6.295 1.00 74.88 86 ALA A C 1
ATOM 666 O O . ALA A 1 86 ? -3.506 14.316 7.146 1.00 74.88 86 ALA A O 1
ATOM 667 N N . PRO A 1 87 ? -3.536 16.468 6.468 1.00 72.94 87 PRO A N 1
ATOM 668 C CA . PRO A 1 87 ? -2.970 16.987 7.705 1.00 72.94 87 PRO A CA 1
ATOM 669 C C . PRO A 1 87 ? -3.809 16.541 8.908 1.00 72.94 87 PRO A C 1
ATOM 671 O O . PRO A 1 87 ? -5.040 16.497 8.796 1.00 72.94 87 PRO A O 1
ATOM 674 N N . PRO A 1 88 ? -3.186 16.240 10.063 1.00 70.38 88 PRO A N 1
ATOM 675 C CA . PRO A 1 88 ? -3.915 15.806 11.244 1.00 70.38 88 PRO A CA 1
ATOM 676 C C . PRO A 1 88 ? -4.959 16.860 11.618 1.00 70.38 88 PRO A C 1
ATOM 678 O O . PRO A 1 88 ? -4.641 17.957 12.083 1.00 70.38 88 PRO A O 1
ATOM 681 N N . VAL A 1 89 ? -6.228 16.531 11.384 1.00 73.81 89 VAL A N 1
ATOM 682 C CA . VAL A 1 89 ? -7.351 17.405 11.710 1.00 73.81 89 VAL A CA 1
ATOM 683 C C . VAL A 1 89 ? -7.501 17.433 13.223 1.00 73.81 89 VAL A C 1
ATOM 685 O O . VAL A 1 89 ? -7.785 16.418 13.862 1.00 73.81 89 VAL A O 1
ATOM 688 N N . ARG A 1 90 ? -7.286 18.609 13.819 1.00 76.06 90 ARG A N 1
ATOM 689 C CA . ARG A 1 90 ? -7.488 18.806 15.254 1.00 76.06 90 ARG A CA 1
ATOM 690 C C . ARG A 1 90 ? -8.977 18.664 15.559 1.00 76.06 90 ARG A C 1
ATOM 692 O O . ARG A 1 90 ? -9.798 19.394 15.003 1.00 76.06 90 ARG A O 1
ATOM 699 N N . ALA A 1 91 ? -9.312 17.756 16.471 1.00 79.62 91 ALA A N 1
ATOM 700 C CA . ALA A 1 91 ? -10.680 17.619 16.942 1.00 79.62 91 ALA A CA 1
ATOM 701 C C . ALA A 1 91 ? -11.172 18.940 17.573 1.00 79.62 91 ALA A C 1
ATOM 703 O O . ALA A 1 91 ? -10.411 19.592 18.301 1.00 79.62 91 ALA A O 1
ATOM 704 N N . PRO A 1 92 ? -12.431 19.341 17.325 1.00 78.56 92 PRO A N 1
ATOM 705 C CA . PRO A 1 92 ? -13.026 20.483 18.003 1.00 78.56 92 PRO A CA 1
ATOM 706 C C . PRO A 1 92 ? -13.076 20.244 19.518 1.00 78.56 92 PRO A C 1
ATOM 708 O O . PRO A 1 92 ? -13.259 19.114 19.983 1.00 78.56 92 PRO A O 1
ATOM 711 N N . ALA A 1 93 ? -12.906 21.321 20.291 1.00 83.19 93 ALA A N 1
ATOM 712 C CA . ALA A 1 93 ? -12.914 21.259 21.750 1.00 83.19 93 ALA A CA 1
ATOM 713 C C . ALA A 1 93 ? -14.206 20.595 22.268 1.00 83.19 93 ALA A C 1
ATOM 715 O O . ALA A 1 93 ? -15.298 20.866 21.767 1.00 83.19 93 ALA A O 1
ATOM 716 N N . GLY A 1 94 ? -14.074 19.698 23.251 1.00 86.00 94 GLY A N 1
ATOM 717 C CA . GLY A 1 94 ? -15.204 18.983 23.861 1.00 86.00 94 GLY A CA 1
ATOM 718 C C . GLY A 1 94 ? -15.759 17.795 23.059 1.00 86.00 94 GLY A C 1
ATOM 719 O O . GLY A 1 94 ? -16.764 17.209 23.462 1.00 86.00 94 GLY A O 1
ATOM 720 N N . LEU A 1 95 ? -15.146 17.395 21.933 1.00 87.56 95 LEU A N 1
ATOM 721 C CA . LEU A 1 95 ? -15.544 16.173 21.212 1.00 87.56 95 LEU A CA 1
ATOM 722 C C . LEU A 1 95 ? -15.361 14.918 22.082 1.00 87.56 95 LEU A C 1
ATOM 724 O O . LEU A 1 95 ? -16.228 14.048 22.088 1.00 87.56 95 LEU A O 1
ATOM 728 N N . ALA A 1 96 ? -14.264 14.851 22.840 1.00 89.00 96 ALA A N 1
ATOM 729 C CA . ALA A 1 96 ? -13.984 13.740 23.745 1.00 89.00 96 ALA A CA 1
ATOM 730 C C . ALA A 1 96 ? -15.105 13.567 24.783 1.00 89.00 96 ALA A C 1
ATOM 732 O O . ALA A 1 96 ? -15.677 12.484 24.889 1.00 89.00 96 ALA A O 1
ATOM 733 N N . ASP A 1 97 ? -15.503 14.648 25.457 1.00 90.50 97 ASP A N 1
ATOM 734 C CA . ASP A 1 97 ? -16.600 14.638 26.430 1.00 90.50 97 ASP A CA 1
ATOM 735 C C . ASP A 1 97 ? -17.924 14.190 25.808 1.00 90.50 97 ASP A C 1
ATOM 737 O O . ASP A 1 97 ? -18.671 13.405 26.393 1.00 90.50 97 ASP A O 1
ATOM 741 N N . ARG A 1 98 ? -18.208 14.635 24.578 1.00 90.88 98 ARG A N 1
ATOM 742 C CA . ARG A 1 98 ? -19.421 14.238 23.850 1.00 90.88 98 ARG A CA 1
ATOM 743 C C . ARG A 1 98 ? -19.422 12.756 23.491 1.00 90.88 98 ARG A C 1
ATOM 745 O O . ARG A 1 98 ? -20.475 12.127 23.594 1.00 90.88 98 ARG A O 1
ATOM 752 N N . ILE A 1 99 ? -18.275 12.210 23.087 1.00 92.00 99 ILE A N 1
ATOM 753 C CA . ILE A 1 99 ? -18.114 10.781 22.793 1.00 92.00 99 ILE A CA 1
ATOM 754 C C . ILE A 1 99 ? -18.309 9.964 24.071 1.00 92.00 99 ILE A C 1
ATOM 756 O O . ILE A 1 99 ? -19.101 9.025 24.065 1.00 92.00 99 ILE A O 1
ATOM 760 N N . VAL A 1 100 ? -17.669 10.351 25.178 1.00 93.81 100 VAL A N 1
ATOM 761 C CA . VAL A 1 100 ? -17.810 9.661 26.472 1.00 93.81 100 VAL A CA 1
ATOM 762 C C . VAL A 1 100 ? -19.263 9.691 26.948 1.00 93.81 100 VAL A C 1
ATOM 764 O O . VAL A 1 100 ? -19.833 8.649 27.265 1.00 93.81 100 VAL A O 1
ATOM 767 N N . ALA A 1 101 ? -19.910 10.857 26.915 1.00 91.38 101 ALA A N 1
ATOM 768 C CA . ALA A 1 101 ? -21.316 10.983 27.289 1.00 91.38 101 ALA A CA 1
ATOM 769 C C . ALA A 1 101 ? -22.241 10.147 26.385 1.00 91.38 101 ALA A C 1
ATOM 771 O O . ALA A 1 101 ? -23.246 9.610 26.850 1.00 91.38 101 ALA A O 1
ATOM 772 N N . ALA A 1 102 ? -21.930 10.030 25.090 1.00 89.94 102 ALA A N 1
ATOM 773 C CA . ALA A 1 102 ? -22.678 9.179 24.168 1.00 89.94 102 ALA A CA 1
ATOM 774 C C . ALA A 1 102 ? -22.472 7.682 24.454 1.00 89.94 102 ALA A C 1
ATOM 776 O O . ALA A 1 102 ? -23.454 6.945 24.469 1.00 89.94 102 ALA A O 1
ATOM 777 N N . ALA A 1 103 ? -21.243 7.248 24.741 1.00 92.31 103 ALA A N 1
ATOM 778 C CA . ALA A 1 103 ? -20.933 5.858 25.076 1.00 92.31 103 ALA A CA 1
ATOM 779 C C . ALA A 1 103 ? -21.649 5.406 26.359 1.00 92.31 103 ALA A C 1
ATOM 781 O O . ALA A 1 103 ? -22.274 4.348 26.375 1.00 92.31 103 ALA A O 1
ATOM 782 N N . VAL A 1 104 ? -21.651 6.247 27.400 1.00 89.94 104 VAL A N 1
ATOM 783 C CA . VAL A 1 104 ? -22.372 5.967 28.654 1.00 89.94 104 VAL A CA 1
ATOM 784 C C . VAL A 1 104 ? -23.879 5.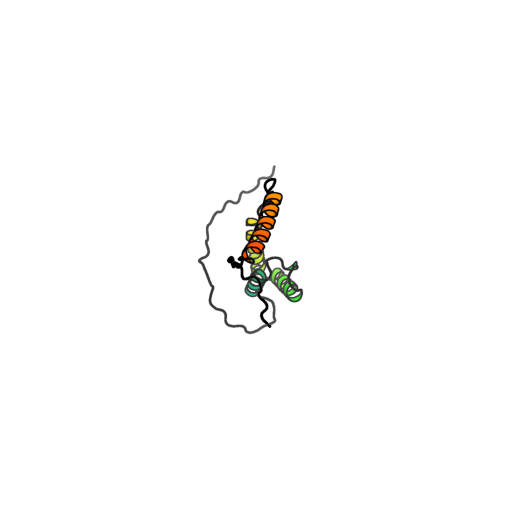830 28.413 1.00 89.94 104 VAL A C 1
ATOM 786 O O . VAL A 1 104 ? -24.498 4.900 28.921 1.00 89.94 104 VAL A O 1
ATOM 789 N N . ARG A 1 105 ? -24.477 6.716 27.602 1.00 88.56 105 ARG A N 1
ATOM 790 C CA . ARG A 1 105 ? -25.903 6.627 27.233 1.00 88.56 105 ARG A CA 1
ATOM 791 C C . ARG A 1 105 ? -26.237 5.383 26.405 1.00 88.56 105 ARG A C 1
ATOM 793 O O . ARG A 1 105 ? -27.327 4.838 26.545 1.00 88.56 105 ARG A O 1
ATOM 800 N N . ALA A 1 106 ? -25.328 4.944 25.536 1.00 85.38 106 ALA A N 1
ATOM 801 C CA . ALA A 1 106 ? -25.525 3.739 24.735 1.00 85.38 106 ALA A CA 1
ATOM 802 C C . ALA A 1 106 ? -25.532 2.474 25.609 1.00 85.38 106 ALA A C 1
ATOM 804 O O . ALA A 1 106 ? -26.380 1.606 25.416 1.00 85.38 106 ALA A O 1
ATOM 805 N N . GLU A 1 107 ? -24.646 2.394 26.603 1.00 83.00 107 GLU A N 1
ATOM 806 C CA . GLU A 1 107 ? -24.561 1.241 27.508 1.00 83.00 107 GLU A CA 1
ATOM 807 C C . GLU A 1 107 ? -25.779 1.136 28.441 1.00 83.00 107 GLU A C 1
ATOM 809 O O . GLU A 1 107 ? -26.324 0.051 28.668 1.00 83.00 107 GLU A O 1
ATOM 814 N N . THR 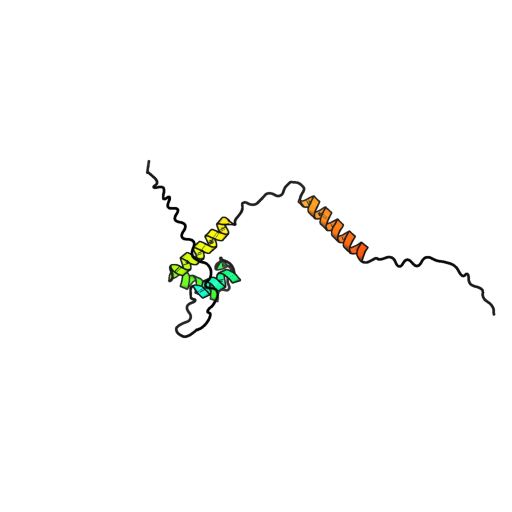A 1 108 ? -26.277 2.275 28.932 1.00 78.88 108 THR A N 1
ATOM 815 C CA . THR A 1 108 ? -27.493 2.306 29.755 1.00 78.88 108 THR A CA 1
ATOM 816 C C . THR A 1 108 ? -28.741 1.939 28.953 1.00 78.88 108 THR A C 1
ATOM 818 O O . THR A 1 108 ? -29.552 1.156 29.444 1.00 78.88 108 THR A O 1
ATOM 821 N N . ALA A 1 109 ? -28.865 2.401 27.703 1.00 72.19 109 ALA A N 1
ATOM 822 C CA . ALA A 1 109 ? -29.957 2.007 26.806 1.00 72.19 109 ALA A CA 1
ATOM 823 C C . ALA A 1 109 ? -29.929 0.507 26.448 1.00 72.19 109 ALA A C 1
ATOM 825 O O . ALA A 1 109 ? -30.973 -0.131 26.316 1.00 72.19 109 ALA A O 1
ATOM 826 N N . LYS A 1 110 ? -28.733 -0.084 26.331 1.00 71.19 110 LYS A N 1
ATOM 827 C CA . LYS A 1 110 ? -28.558 -1.524 26.088 1.00 71.19 110 LYS A CA 1
ATOM 828 C C . LYS A 1 110 ? -28.991 -2.375 27.287 1.00 71.19 110 LYS A C 1
ATOM 830 O O . LYS A 1 110 ? -29.459 -3.497 27.114 1.00 71.19 110 LYS A O 1
ATOM 835 N N . THR A 1 111 ? -28.860 -1.827 28.495 1.00 62.75 111 THR A N 1
ATOM 836 C CA . THR A 1 111 ? -29.249 -2.488 29.748 1.00 62.75 111 THR A CA 1
ATOM 837 C C . THR A 1 111 ? -30.760 -2.420 29.986 1.00 62.75 111 THR A C 1
ATOM 839 O O . THR A 1 111 ? -31.350 -3.409 30.413 1.00 62.75 111 THR A O 1
ATOM 842 N N . THR A 1 112 ? -31.419 -1.304 29.659 1.00 59.41 112 THR A N 1
ATOM 843 C CA . THR A 1 112 ? -32.879 -1.166 29.814 1.00 59.41 112 THR A CA 1
ATOM 844 C C . THR A 1 112 ? -33.681 -1.949 28.773 1.00 59.41 112 THR A C 1
ATOM 846 O O . THR A 1 112 ? -34.789 -2.370 29.078 1.00 59.41 112 THR A O 1
ATOM 849 N N . ALA A 1 113 ? -33.122 -2.235 27.592 1.00 58.88 113 ALA A N 1
ATOM 850 C CA . ALA A 1 113 ? -33.769 -3.083 26.582 1.00 58.88 113 ALA A CA 1
ATOM 851 C C . ALA A 1 113 ? -33.780 -4.590 26.926 1.00 58.88 113 ALA A C 1
ATOM 853 O O . ALA A 1 113 ? -34.491 -5.356 26.285 1.00 58.88 113 ALA A O 1
ATOM 854 N N . LYS A 1 114 ? -32.998 -5.038 27.921 1.00 56.75 114 LYS A N 1
ATOM 855 C CA . LYS A 1 114 ? -32.999 -6.437 28.397 1.00 56.75 114 LYS A CA 1
ATOM 856 C C . LYS A 1 114 ? -33.983 -6.672 29.553 1.00 56.75 114 LYS A C 1
ATOM 858 O O . LYS A 1 114 ? -34.260 -7.818 29.895 1.00 56.75 114 LYS A O 1
ATOM 863 N N . THR A 1 115 ? -34.527 -5.605 30.128 1.00 51.16 115 THR A N 1
ATOM 864 C CA . THR A 1 115 ? -35.514 -5.680 31.205 1.00 51.16 115 THR A CA 1
ATOM 865 C C . THR A 1 115 ? -36.831 -5.133 30.681 1.00 51.16 115 THR A C 1
ATOM 867 O O . THR A 1 115 ? -37.244 -4.029 31.025 1.00 51.16 115 THR A O 1
ATOM 870 N N . GLU A 1 116 ? -37.486 -5.907 29.820 1.00 51.66 116 GLU A N 1
ATOM 871 C CA . GLU A 1 116 ? -38.931 -5.784 29.668 1.00 51.66 116 GLU A CA 1
ATOM 872 C C . GLU A 1 116 ? -39.543 -6.251 31.004 1.00 51.66 116 GLU A C 1
ATOM 874 O O . GLU A 1 116 ? -39.268 -7.376 31.438 1.00 51.66 116 GLU A O 1
ATOM 879 N N . PRO A 1 117 ? -40.259 -5.386 31.742 1.00 48.06 117 PRO A N 1
ATOM 880 C CA . PRO A 1 117 ? -40.868 -5.773 32.999 1.00 48.06 117 PRO A CA 1
ATOM 881 C C . PRO A 1 117 ? -42.049 -6.685 32.675 1.00 48.06 117 PRO A C 1
ATOM 883 O O . PRO A 1 117 ? -42.956 -6.292 31.945 1.00 48.06 117 PRO A O 1
ATOM 886 N N . ALA A 1 118 ? -42.027 -7.900 33.223 1.00 50.94 118 ALA A N 1
ATOM 887 C CA . ALA A 1 118 ? -43.224 -8.710 33.369 1.00 50.94 118 ALA A CA 1
ATOM 888 C C . ALA A 1 118 ? -44.226 -7.898 34.202 1.00 50.94 118 ALA A C 1
ATOM 890 O O . ALA A 1 118 ? -44.122 -7.804 35.426 1.00 50.94 118 ALA A O 1
ATOM 891 N N . ASP A 1 119 ? -45.130 -7.226 33.497 1.00 52.06 119 ASP A N 1
ATOM 892 C CA . ASP A 1 119 ? -46.359 -6.677 34.035 1.00 52.06 119 ASP A CA 1
ATOM 893 C C . ASP A 1 119 ? -47.224 -7.871 34.448 1.00 52.06 119 ASP A C 1
ATOM 895 O O . ASP A 1 119 ? -47.895 -8.487 33.628 1.00 52.06 119 ASP A O 1
ATOM 899 N N . ASP A 1 120 ? -47.131 -8.251 35.719 1.00 50.75 120 ASP A N 1
ATOM 900 C CA . ASP A 1 120 ? -48.102 -9.130 36.362 1.00 50.75 120 ASP A CA 1
ATOM 901 C C . ASP A 1 120 ? -48.590 -8.414 37.621 1.00 50.75 120 ASP A C 1
ATOM 903 O O . ASP A 1 120 ? -48.095 -8.576 38.741 1.00 50.75 120 ASP A O 1
ATOM 907 N N . ARG A 1 121 ? -49.513 -7.478 37.394 1.00 48.44 121 ARG A N 1
ATOM 908 C CA . ARG A 1 121 ? -50.260 -6.795 38.443 1.00 48.44 121 ARG A CA 1
ATOM 909 C C . ARG A 1 121 ? -51.698 -7.287 38.407 1.00 48.44 121 ARG A C 1
ATOM 911 O O . ARG A 1 121 ? -52.500 -6.732 37.666 1.00 48.44 121 ARG A O 1
ATOM 918 N N . ALA A 1 122 ? -52.048 -8.202 39.310 1.00 48.81 122 ALA A N 1
ATOM 919 C CA . ALA A 1 122 ? -53.310 -8.143 40.058 1.00 48.81 122 ALA A CA 1
ATOM 920 C C . ALA A 1 122 ? -53.401 -9.211 41.172 1.00 48.81 122 ALA A C 1
ATOM 922 O O . ALA A 1 122 ? -52.690 -10.207 41.120 1.00 48.81 122 ALA A O 1
ATOM 923 N N . PRO A 1 123 ? -54.219 -8.977 42.220 1.00 55.66 123 PRO A N 1
ATOM 924 C CA . PRO A 1 123 ? -53.838 -9.289 43.596 1.00 55.66 123 PRO A CA 1
ATOM 925 C C . PRO A 1 123 ? -54.779 -10.257 44.346 1.00 55.66 123 PRO A C 1
ATOM 927 O O . PRO A 1 123 ? -55.945 -10.403 44.002 1.00 55.66 123 PRO A O 1
ATOM 930 N N . SER A 1 124 ? -54.264 -10.759 45.477 1.00 53.16 124 SER A N 1
ATOM 931 C CA . SER A 1 124 ? -54.994 -11.192 46.685 1.00 53.16 124 SER A CA 1
ATOM 932 C C . SER A 1 124 ? -55.775 -12.514 46.656 1.00 53.16 124 SER A C 1
ATOM 934 O O . SER A 1 124 ? -56.913 -12.553 46.212 1.00 53.16 124 SER A O 1
ATOM 936 N N . GLU A 1 125 ? -55.265 -13.514 47.381 1.00 48.25 125 GLU A N 1
ATOM 937 C CA . GLU A 1 125 ? -56.105 -14.418 48.184 1.00 48.25 125 GLU A CA 1
ATOM 938 C C . GLU A 1 125 ? -55.396 -14.707 49.525 1.00 48.25 125 GLU A C 1
ATOM 940 O O . GLU A 1 125 ? -54.303 -15.282 49.528 1.00 48.25 125 GLU A O 1
ATOM 945 N N . PRO A 1 126 ? -55.933 -14.259 50.680 1.00 58.91 126 PRO A N 1
ATOM 946 C CA . PRO A 1 126 ? -55.394 -14.630 51.980 1.00 58.91 126 PRO A CA 1
ATOM 947 C C . PRO A 1 126 ? -55.826 -16.054 52.350 1.00 58.91 126 PRO A C 1
ATOM 949 O O . PRO A 1 126 ? -56.977 -16.451 52.180 1.00 58.91 126 PRO A O 1
ATOM 952 N N . ALA A 1 127 ? -54.865 -16.803 52.884 1.00 54.56 127 ALA A N 1
ATOM 953 C CA . ALA A 1 127 ? -55.006 -18.166 53.366 1.00 54.56 127 ALA A CA 1
ATOM 954 C C . ALA A 1 127 ? -56.233 -18.376 54.271 1.00 54.56 127 ALA A C 1
ATOM 956 O O . ALA A 1 127 ? -56.454 -17.620 55.217 1.00 54.56 127 ALA A O 1
ATOM 957 N N . THR A 1 128 ? -56.949 -19.481 54.048 1.00 54.38 128 THR A N 1
ATOM 958 C CA . THR A 1 128 ? -57.846 -20.066 55.054 1.00 54.38 128 THR A CA 1
ATOM 959 C C . THR A 1 128 ? -57.434 -21.522 55.287 1.00 54.38 128 THR A C 1
ATOM 961 O O . THR A 1 128 ? -57.389 -22.283 54.320 1.00 54.38 128 THR A O 1
ATOM 964 N N . PRO A 1 129 ? -57.110 -21.942 56.524 1.00 61.47 129 PRO A N 1
ATOM 965 C CA . PRO A 1 129 ? -56.907 -23.346 56.846 1.00 61.47 129 PRO A CA 1
ATOM 966 C C . PRO A 1 129 ? -58.255 -23.972 57.227 1.00 61.47 129 PRO A C 1
ATOM 968 O O . PRO A 1 129 ? -58.952 -23.460 58.101 1.00 61.47 129 PRO A O 1
ATOM 971 N N . HIS A 1 130 ? -58.611 -25.097 56.614 1.00 50.44 130 HIS A N 1
ATOM 972 C CA . HIS A 1 130 ? -59.667 -25.975 57.118 1.00 50.44 130 HIS A CA 1
ATOM 973 C C . HIS A 1 130 ? -59.089 -27.383 57.277 1.00 50.44 130 HIS A C 1
ATOM 975 O O . HIS A 1 130 ? -58.396 -27.864 56.380 1.00 50.44 130 HIS A O 1
ATOM 981 N N . GLY A 1 131 ? -59.276 -27.937 58.480 1.00 45.31 131 GLY A N 1
ATOM 982 C CA . GLY A 1 131 ? -58.678 -29.188 58.955 1.00 45.31 131 G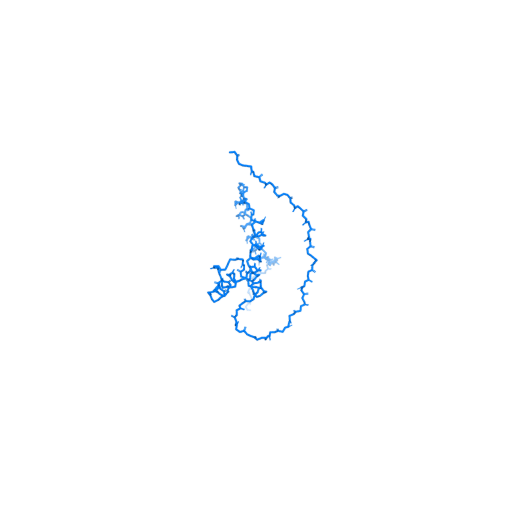LY A CA 1
ATOM 983 C C . GLY A 1 131 ? -59.495 -30.438 58.691 1.00 45.31 131 GLY A C 1
ATOM 984 O O . GLY A 1 131 ? -60.349 -30.419 57.780 1.00 45.31 131 GLY A O 1
#

Radius of gyration: 32.35 Å; chains: 1; bounding box: 80×63×80 Å

Foldseek 3Di:
DDDDDDDDDDDPPPDDDDPPDDDDDDDDDDDQQDLVNLVVCCVVQNLDLVRPDPVVSVSLVVCCVVDPSSVVVSVVSVVVVVVVPDDPDDDPPCPVVVVVVVVVVVVVVVVVVVCPDPPDDDDDDDDDDDD

Sequence (131 aa):
MTMIPVIVSTENGFPPARNCFMREVVALGEHSMDVAELEDLIDRLGEDPSRWPDDRRLAAERLLQESAAARALLAQVRAVREALSAPPVRAPAGLADRIVAAAVRAETAKTTAKTEPADDRAPSEPATPHG

pLDDT: mean 73.01, std 19.32, range [38.81, 93.81]

Secondary structure (DSSP, 8-state):
--PPPP--------PPS-----------S--PPPHHHHHHHHHHH-S-GGGS-HHHHHHHHHHHHH-HHHHHHHHHHHHHHHHH-----PPPTTHHHHHHHHHHHHHHHHHHTT-----------------